Protein AF-A0A0N0K7R2-F1 (afdb_monomer_lite)

Structure (mmCIF, N/CA/C/O backbone):
data_AF-A0A0N0K7R2-F1
#
_entry.id   AF-A0A0N0K7R2-F1
#
loop_
_atom_site.group_PDB
_atom_site.id
_atom_site.type_symbol
_atom_site.label_atom_id
_atom_site.label_alt_id
_atom_site.label_comp_id
_atom_site.label_asym_id
_atom_site.label_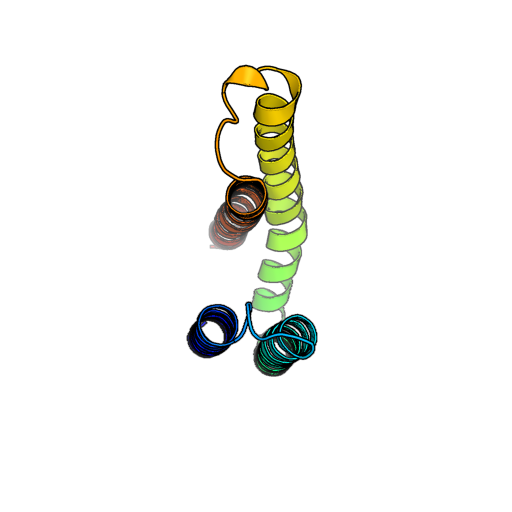entity_id
_atom_site.label_seq_id
_atom_site.pdbx_PDB_ins_code
_atom_site.Cartn_x
_atom_site.Cartn_y
_atom_site.Cartn_z
_atom_site.occupancy
_atom_site.B_iso_or_equiv
_atom_site.auth_seq_id
_atom_site.auth_comp_id
_atom_site.auth_asym_id
_atom_site.auth_atom_id
_atom_site.pdbx_PDB_model_num
ATOM 1 N N . MET A 1 1 ? -3.912 -9.258 7.691 1.00 66.62 1 MET A N 1
ATOM 2 C CA . MET A 1 1 ? -2.531 -9.165 7.156 1.00 66.62 1 MET A CA 1
ATOM 3 C C . MET A 1 1 ? -2.003 -10.479 6.590 1.00 66.62 1 MET A C 1
ATOM 5 O O . MET A 1 1 ? -1.642 -10.473 5.424 1.00 66.62 1 MET A O 1
ATOM 9 N N . ALA A 1 2 ? -1.969 -11.585 7.348 1.00 81.12 2 ALA A N 1
ATOM 10 C CA . ALA A 1 2 ? -1.373 -12.848 6.878 1.00 81.12 2 ALA A CA 1
ATOM 11 C C . ALA A 1 2 ? -1.954 -13.352 5.543 1.00 81.12 2 ALA A C 1
ATOM 13 O O . ALA A 1 2 ? -1.198 -13.702 4.648 1.00 81.12 2 ALA A O 1
ATOM 14 N N . VAL A 1 3 ? -3.280 -13.298 5.366 1.00 83.56 3 VAL A N 1
ATOM 15 C CA . VAL A 1 3 ? -3.920 -13.729 4.110 1.00 83.56 3 VAL A CA 1
ATOM 16 C C . VAL A 1 3 ? -3.471 -12.891 2.911 1.00 83.56 3 VAL A C 1
ATOM 18 O O . VAL A 1 3 ? -3.149 -13.456 1.875 1.00 83.56 3 VAL A O 1
ATOM 21 N N . CYS A 1 4 ? -3.385 -11.565 3.048 1.00 85.12 4 CYS A N 1
ATOM 22 C CA . CYS A 1 4 ? -2.937 -10.696 1.956 1.00 85.12 4 CYS A CA 1
ATOM 23 C C . CYS A 1 4 ? -1.470 -10.958 1.585 1.00 85.12 4 CYS A C 1
ATOM 25 O O . CYS A 1 4 ? -1.132 -10.956 0.406 1.00 85.12 4 CYS A O 1
ATOM 27 N N . LEU A 1 5 ? -0.613 -11.225 2.579 1.00 88.31 5 LEU A N 1
ATOM 28 C CA . LEU A 1 5 ? 0.791 -11.580 2.350 1.00 88.31 5 LEU A CA 1
ATOM 29 C C . LEU A 1 5 ? 0.927 -12.93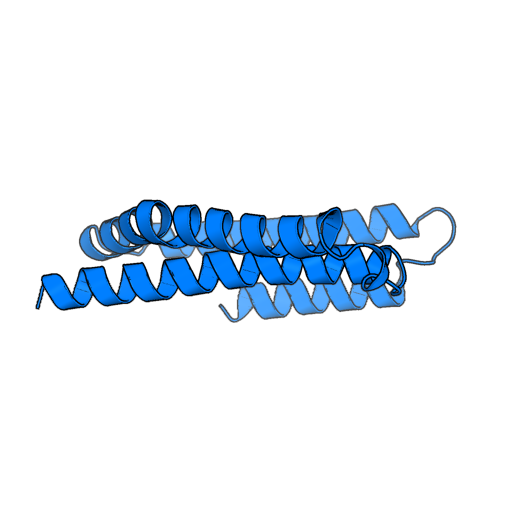6 1.654 1.00 88.31 5 LEU A C 1
ATOM 31 O O . LEU A 1 5 ? 1.693 -13.057 0.706 1.00 88.31 5 LEU A O 1
ATOM 35 N N . ILE A 1 6 ? 0.161 -13.939 2.089 1.00 92.56 6 ILE A N 1
ATOM 36 C CA . ILE A 1 6 ? 0.159 -15.273 1.479 1.00 92.56 6 ILE A CA 1
ATOM 37 C C . ILE A 1 6 ? -0.368 -15.195 0.045 1.00 92.56 6 ILE A C 1
ATOM 39 O O . ILE A 1 6 ? 0.281 -15.690 -0.870 1.00 92.56 6 ILE A O 1
ATOM 43 N N . ALA A 1 7 ? -1.507 -14.535 -0.170 1.00 91.75 7 ALA A N 1
ATOM 44 C CA . ALA A 1 7 ? -2.099 -14.375 -1.493 1.00 91.75 7 ALA A CA 1
ATOM 45 C C . ALA A 1 7 ? -1.159 -13.618 -2.446 1.00 91.75 7 ALA A C 1
ATOM 47 O O . ALA A 1 7 ? -0.945 -14.058 -3.573 1.00 91.75 7 ALA A O 1
ATOM 48 N N . GLY A 1 8 ? -0.545 -12.527 -1.975 1.00 90.88 8 GLY A N 1
ATOM 49 C CA . GLY A 1 8 ? 0.457 -11.779 -2.734 1.00 90.88 8 GLY A CA 1
ATOM 50 C C . GLY A 1 8 ? 1.710 -12.604 -3.031 1.00 90.88 8 GLY A C 1
ATOM 51 O O . GLY A 1 8 ? 2.191 -12.592 -4.159 1.00 90.88 8 GLY A O 1
ATOM 52 N N . GLY A 1 9 ? 2.203 -13.375 -2.058 1.00 92.19 9 GLY A N 1
ATOM 53 C CA . GLY A 1 9 ? 3.344 -14.274 -2.234 1.00 92.19 9 GLY A CA 1
ATOM 54 C C . GLY A 1 9 ? 3.076 -15.377 -3.258 1.00 92.19 9 GLY A C 1
ATOM 55 O O . GLY A 1 9 ? 3.917 -15.628 -4.118 1.00 92.19 9 GLY A O 1
ATOM 56 N N . ILE A 1 10 ? 1.886 -15.985 -3.230 1.00 93.94 10 ILE A N 1
ATOM 57 C CA . ILE A 1 10 ? 1.461 -16.978 -4.225 1.00 93.94 10 ILE A CA 1
ATOM 58 C C . ILE A 1 10 ? 1.372 -16.338 -5.613 1.00 93.94 10 ILE A C 1
ATOM 60 O O . ILE A 1 10 ? 1.955 -16.868 -6.555 1.00 93.94 10 ILE A O 1
ATOM 64 N N . ALA A 1 11 ? 0.698 -15.192 -5.752 1.00 93.75 11 ALA A N 1
ATOM 65 C CA . ALA A 1 11 ? 0.594 -14.497 -7.037 1.00 93.75 11 ALA A CA 1
ATOM 66 C C . ALA A 1 11 ? 1.967 -14.075 -7.579 1.00 93.75 11 ALA A C 1
ATOM 68 O O . ALA A 1 11 ? 2.228 -14.222 -8.772 1.00 93.75 11 ALA A O 1
ATOM 69 N N . GLY A 1 12 ? 2.872 -13.620 -6.709 1.00 91.94 12 GLY A N 1
ATOM 70 C CA . GLY A 1 12 ? 4.257 -13.314 -7.063 1.00 91.94 12 GLY A CA 1
ATOM 71 C C . GLY A 1 12 ? 5.022 -14.551 -7.535 1.00 91.94 12 GLY A C 1
ATOM 72 O O . GLY A 1 12 ? 5.666 -14.506 -8.580 1.00 91.94 12 GLY A O 1
ATOM 73 N N . GLY A 1 13 ? 4.894 -15.676 -6.826 1.00 93.06 13 GLY A N 1
ATOM 74 C CA . GLY A 1 13 ? 5.506 -16.950 -7.212 1.00 93.06 13 GLY A CA 1
ATOM 75 C C . GLY A 1 13 ? 4.985 -17.481 -8.550 1.00 93.06 13 GLY A C 1
ATOM 76 O O . GLY A 1 13 ? 5.774 -17.882 -9.401 1.00 93.06 13 GLY A O 1
ATOM 77 N N . VAL A 1 14 ? 3.670 -17.414 -8.780 1.00 93.25 14 VAL A N 1
ATOM 78 C CA . VAL A 1 14 ? 3.055 -17.760 -10.073 1.00 93.25 14 VAL A CA 1
ATOM 79 C C . VAL A 1 14 ? 3.560 -16.829 -11.172 1.00 93.25 14 VAL A C 1
ATOM 81 O O . VAL A 1 14 ? 3.917 -17.291 -12.253 1.00 93.25 14 VAL A O 1
ATOM 84 N N . SER A 1 15 ? 3.653 -15.529 -10.893 1.00 91.25 15 SER A N 1
ATOM 85 C CA . SER A 1 15 ? 4.142 -14.559 -11.872 1.00 91.25 15 SER A CA 1
ATOM 86 C C . SER A 1 15 ? 5.600 -14.809 -12.252 1.00 91.25 15 SER A C 1
ATOM 88 O O . SER A 1 15 ? 5.938 -14.748 -13.430 1.00 91.25 15 SER A O 1
ATOM 90 N N . ALA A 1 16 ? 6.446 -15.166 -11.284 1.00 91.12 16 ALA A N 1
ATOM 91 C CA . ALA A 1 16 ? 7.841 -15.519 -11.528 1.00 91.12 16 ALA A CA 1
ATOM 92 C C . ALA A 1 16 ? 7.994 -16.841 -12.299 1.00 91.12 16 ALA A C 1
ATOM 94 O O . ALA A 1 16 ? 8.869 -16.952 -13.150 1.00 91.12 16 ALA A O 1
ATOM 95 N N . ALA A 1 17 ? 7.146 -17.836 -12.026 1.00 92.62 17 ALA A N 1
ATOM 96 C CA . ALA A 1 17 ? 7.236 -19.154 -12.655 1.00 92.62 17 ALA A CA 1
ATOM 97 C C . ALA A 1 17 ? 6.660 -19.197 -14.080 1.00 92.62 17 ALA A C 1
ATOM 99 O O . ALA A 1 17 ? 7.143 -19.957 -14.916 1.00 92.62 17 ALA A O 1
ATOM 100 N N . PHE A 1 18 ? 5.619 -18.407 -14.357 1.00 92.31 18 PHE A N 1
ATOM 101 C CA . PHE A 1 18 ? 4.849 -18.510 -15.599 1.00 92.31 18 PHE A CA 1
ATOM 102 C C . PHE A 1 18 ? 4.842 -17.230 -16.439 1.00 92.31 18 PHE A C 1
ATOM 104 O O . PHE A 1 18 ? 4.351 -17.265 -17.566 1.00 92.31 18 PHE A O 1
ATOM 111 N N . GLY A 1 19 ? 5.389 -16.112 -15.954 1.00 85.56 19 GLY A N 1
ATOM 112 C CA . GLY A 1 19 ? 5.299 -14.812 -16.631 1.00 85.56 19 GLY A CA 1
ATOM 113 C C . GLY A 1 19 ? 5.873 -14.785 -18.050 1.00 85.56 19 GLY A C 1
ATOM 114 O O . GLY A 1 19 ? 5.349 -14.076 -18.904 1.00 85.56 19 GLY A O 1
ATOM 115 N N . GLU A 1 20 ? 6.884 -15.610 -18.328 1.00 87.81 20 GLU A N 1
ATOM 116 C CA . GLU A 1 20 ? 7.555 -15.687 -19.635 1.00 87.81 20 GLU A CA 1
ATOM 117 C C . GLU A 1 20 ? 7.024 -16.822 -20.532 1.00 87.81 20 GLU A C 1
ATOM 119 O O . GLU A 1 20 ? 7.529 -17.038 -21.634 1.00 87.81 20 GLU A O 1
ATOM 124 N N . THR A 1 21 ? 5.991 -17.559 -20.101 1.00 87.31 21 THR A N 1
ATOM 125 C CA . THR A 1 21 ? 5.415 -18.625 -20.936 1.00 87.31 21 THR A CA 1
ATOM 126 C C . THR A 1 21 ? 4.745 -18.052 -22.185 1.00 87.31 21 THR A C 1
ATOM 128 O O . THR A 1 21 ? 3.859 -17.196 -22.114 1.00 87.31 21 THR A O 1
ATOM 131 N N . ALA A 1 22 ? 5.159 -18.551 -23.354 1.00 79.00 22 ALA A N 1
ATOM 132 C CA . ALA A 1 22 ? 4.663 -18.082 -24.641 1.00 79.00 22 ALA A CA 1
ATOM 133 C C . ALA A 1 22 ? 3.133 -18.230 -24.750 1.00 79.00 22 ALA A C 1
ATOM 135 O O . ALA A 1 22 ? 2.563 -19.279 -24.450 1.00 79.00 22 ALA A O 1
ATOM 136 N N . GLY A 1 23 ? 2.464 -17.160 -25.184 1.00 84.88 23 GLY A N 1
ATOM 137 C CA . GLY A 1 23 ? 1.017 -17.110 -25.415 1.00 84.88 23 GLY A CA 1
ATOM 138 C C . GLY A 1 23 ? 0.160 -16.955 -24.152 1.00 84.88 23 GLY A C 1
ATOM 139 O O . GLY A 1 23 ? -0.722 -16.101 -24.130 1.00 84.88 23 GLY A O 1
ATOM 140 N N . ALA A 1 24 ? 0.411 -17.739 -23.100 1.00 87.50 24 ALA A N 1
ATOM 141 C CA . ALA A 1 24 ? -0.450 -17.782 -21.910 1.00 87.50 24 ALA A CA 1
ATOM 142 C C . ALA A 1 24 ? 0.065 -16.972 -20.705 1.00 87.50 24 ALA A C 1
ATOM 144 O O . ALA A 1 24 ? -0.737 -16.630 -19.833 1.00 87.50 24 ALA A O 1
ATOM 145 N N . GLY A 1 25 ? 1.357 -16.629 -20.651 1.00 90.88 25 GLY A N 1
ATOM 146 C CA . GLY A 1 25 ? 1.996 -15.991 -19.492 1.00 90.88 25 GLY A CA 1
ATOM 147 C C . GLY A 1 25 ? 1.254 -14.763 -18.950 1.00 90.88 25 GLY A C 1
ATOM 148 O O . GLY A 1 25 ? 0.892 -14.762 -17.771 1.00 90.88 25 GLY A O 1
ATOM 149 N N . PRO A 1 26 ? 0.911 -13.760 -19.782 1.00 91.69 26 PRO A N 1
ATOM 150 C CA . PRO A 1 26 ? 0.184 -12.576 -19.321 1.00 91.69 26 PRO A CA 1
ATOM 151 C C . PRO A 1 26 ? -1.192 -12.883 -18.716 1.00 91.69 26 PRO A C 1
ATOM 153 O O . PRO A 1 26 ? -1.576 -12.264 -17.725 1.00 91.69 26 PRO A O 1
ATOM 156 N N . LEU A 1 27 ? -1.928 -13.853 -19.271 1.00 93.81 27 LEU A N 1
ATOM 157 C CA . LEU A 1 27 ? -3.240 -14.256 -18.752 1.00 93.81 27 LEU A CA 1
ATOM 158 C C . LEU A 1 27 ? -3.112 -14.990 -17.414 1.00 93.81 27 LEU A C 1
ATOM 160 O O . LEU A 1 27 ? -3.914 -14.754 -16.512 1.00 93.81 27 LEU A O 1
ATOM 164 N N . ILE A 1 28 ? -2.092 -15.839 -17.262 1.00 93.94 28 ILE A N 1
ATOM 165 C CA . ILE A 1 28 ? -1.800 -16.544 -16.005 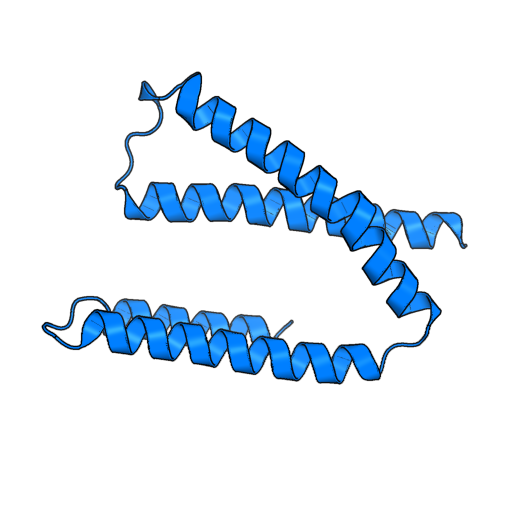1.00 93.94 28 ILE A CA 1
ATOM 166 C C . ILE A 1 28 ? -1.414 -15.539 -14.911 1.00 93.94 28 ILE A C 1
ATOM 168 O O . ILE A 1 28 ? -1.939 -15.600 -13.797 1.00 93.94 28 ILE A O 1
ATOM 172 N N . VAL A 1 29 ? -0.549 -14.573 -15.232 1.00 93.75 29 VAL A N 1
ATOM 173 C CA . VAL A 1 29 ? -0.159 -13.490 -14.316 1.00 93.75 29 VAL A CA 1
ATOM 174 C C . VAL A 1 29 ? -1.383 -12.671 -13.915 1.00 93.75 29 VAL A C 1
ATOM 176 O O . VAL A 1 29 ? -1.684 -12.571 -12.727 1.00 93.75 29 VAL A O 1
ATOM 179 N N . ALA A 1 30 ? -2.141 -12.151 -14.884 1.00 94.06 30 ALA A N 1
ATOM 180 C CA . ALA A 1 30 ? -3.322 -11.334 -14.616 1.00 94.06 30 ALA A CA 1
ATOM 181 C C . ALA A 1 30 ? -4.376 -12.092 -13.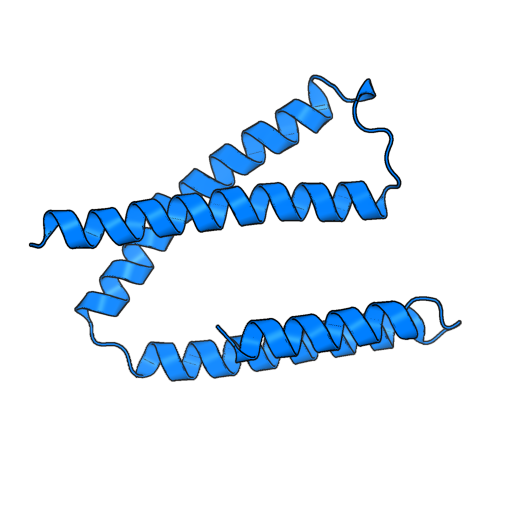794 1.00 94.06 30 ALA A C 1
ATOM 183 O O . ALA A 1 30 ? -4.920 -11.545 -12.835 1.00 94.06 30 ALA A O 1
ATOM 184 N N . GLY A 1 31 ? -4.623 -13.363 -14.125 1.00 95.69 31 GLY A N 1
ATOM 185 C CA . GLY A 1 31 ? -5.525 -14.232 -13.377 1.00 95.69 31 GLY A CA 1
ATOM 186 C C . GLY A 1 31 ? -5.066 -14.444 -11.935 1.00 95.69 31 GLY A C 1
ATOM 187 O O . GLY A 1 31 ? -5.863 -14.290 -11.012 1.00 95.69 31 GLY A O 1
ATOM 188 N N . SER A 1 32 ? -3.782 -14.734 -11.714 1.00 95.00 32 SER A N 1
ATOM 189 C CA . SER A 1 32 ? -3.250 -14.975 -10.365 1.00 95.00 32 SER A CA 1
ATOM 190 C C . SER A 1 32 ? -3.250 -13.717 -9.490 1.00 95.00 32 SER A C 1
ATOM 192 O O . SER A 1 32 ? -3.704 -13.769 -8.346 1.00 95.00 32 SER A O 1
ATOM 194 N N . VAL A 1 33 ? -2.837 -12.568 -10.035 1.00 93.94 33 VAL A N 1
ATOM 195 C CA . VAL A 1 33 ? -2.890 -11.269 -9.345 1.00 93.94 33 VAL A CA 1
ATOM 196 C C . VAL A 1 33 ? -4.340 -10.867 -9.064 1.00 93.94 33 VAL A C 1
ATOM 198 O O . VAL A 1 33 ? -4.656 -10.434 -7.955 1.00 93.94 33 VAL A O 1
ATOM 201 N N . GLY A 1 34 ? -5.240 -11.057 -10.032 1.00 95.62 34 GLY A N 1
ATOM 202 C CA . GLY A 1 34 ? -6.667 -10.775 -9.880 1.00 95.62 34 GLY A CA 1
ATOM 203 C C . GLY A 1 34 ? -7.324 -11.619 -8.787 1.00 95.62 34 GLY A C 1
ATOM 204 O O . GLY A 1 34 ? -8.051 -11.086 -7.949 1.00 95.62 34 GLY A O 1
ATOM 205 N N . LEU A 1 35 ? -7.021 -12.919 -8.732 1.00 95.00 35 LEU A N 1
ATOM 206 C CA . LEU A 1 35 ? -7.509 -13.814 -7.679 1.00 95.00 35 LEU A CA 1
ATOM 207 C C . LEU A 1 35 ? -6.945 -13.446 -6.303 1.00 95.00 35 LEU A C 1
ATOM 209 O O . LEU A 1 35 ? -7.693 -13.436 -5.324 1.00 95.00 35 LEU A O 1
ATOM 213 N N . ALA A 1 36 ? -5.660 -13.093 -6.215 1.00 94.88 36 ALA A N 1
ATOM 214 C CA . ALA A 1 36 ? -5.063 -12.629 -4.965 1.00 94.88 36 ALA A CA 1
ATOM 215 C C . ALA A 1 36 ? -5.719 -11.333 -4.463 1.00 94.88 36 ALA A C 1
ATOM 217 O O . ALA A 1 36 ? -6.021 -11.217 -3.273 1.00 94.88 36 ALA A O 1
ATOM 218 N N . MET A 1 37 ? -6.012 -10.393 -5.368 1.00 94.56 37 MET A N 1
ATOM 219 C CA . MET A 1 37 ? -6.759 -9.177 -5.046 1.00 94.56 37 MET A CA 1
ATOM 220 C C . MET A 1 37 ? -8.176 -9.500 -4.559 1.00 94.56 37 MET A C 1
ATOM 222 O O . MET A 1 37 ? -8.590 -9.004 -3.512 1.00 94.56 37 MET A O 1
ATOM 226 N N . ALA A 1 38 ? -8.909 -10.365 -5.265 1.00 95.12 38 ALA A N 1
ATOM 227 C CA . ALA A 1 38 ? -10.262 -10.764 -4.881 1.00 95.12 38 ALA A CA 1
ATOM 228 C C . ALA A 1 38 ? -10.299 -11.419 -3.489 1.00 95.12 38 ALA A C 1
ATOM 230 O O . ALA A 1 38 ? -11.141 -11.065 -2.661 1.00 95.12 38 ALA A O 1
ATOM 231 N N . ALA A 1 39 ? -9.352 -12.316 -3.197 1.00 93.38 39 ALA A N 1
ATOM 232 C CA . ALA A 1 39 ? -9.213 -12.938 -1.883 1.00 93.38 39 ALA A CA 1
ATOM 233 C C . ALA A 1 39 ? -8.904 -11.902 -0.788 1.00 93.38 39 ALA A C 1
ATOM 235 O O . ALA A 1 39 ? -9.520 -11.923 0.279 1.00 93.38 39 ALA A O 1
ATOM 236 N N . GLY A 1 40 ? -7.993 -10.962 -1.065 1.00 92.75 40 GLY A N 1
ATOM 237 C CA . GLY A 1 40 ? -7.666 -9.865 -0.156 1.00 92.75 40 GLY A CA 1
ATOM 238 C C . GLY A 1 40 ? -8.881 -8.992 0.161 1.00 92.75 40 GLY A C 1
ATOM 239 O O . GLY A 1 40 ? -9.188 -8.768 1.331 1.00 92.75 40 GLY A O 1
ATOM 240 N N . LEU A 1 41 ? -9.618 -8.557 -0.864 1.00 93.88 41 LEU A N 1
ATOM 241 C CA . LEU A 1 41 ? -10.829 -7.749 -0.707 1.00 93.88 41 LEU A CA 1
ATOM 242 C C . LEU A 1 41 ? -11.914 -8.484 0.077 1.00 93.88 41 LEU A C 1
ATOM 244 O O . LEU A 1 41 ? -12.543 -7.886 0.949 1.00 93.88 41 LEU A O 1
ATOM 248 N N . TRP A 1 42 ? -12.118 -9.774 -0.192 1.00 95.06 42 TRP A N 1
ATOM 249 C CA . TRP A 1 42 ? -13.111 -10.572 0.519 1.00 95.06 42 TRP A CA 1
ATOM 250 C C . TRP A 1 42 ? -12.813 -10.645 2.021 1.00 95.06 42 TRP A C 1
ATOM 252 O O . TRP A 1 42 ? -13.695 -10.370 2.839 1.00 95.06 42 TRP A O 1
ATOM 262 N N . VAL A 1 43 ? -11.559 -10.922 2.389 1.00 94.12 43 VAL A N 1
ATOM 263 C CA . VAL A 1 43 ? -11.132 -10.954 3.795 1.00 94.12 43 VAL A CA 1
ATOM 264 C C . VAL A 1 43 ? -11.223 -9.573 4.439 1.00 94.12 43 VAL A C 1
ATOM 266 O O . VAL A 1 43 ? -11.753 -9.457 5.543 1.00 94.12 43 VAL A O 1
ATOM 269 N N . CYS A 1 44 ? -10.770 -8.520 3.755 1.00 93.19 44 CYS A N 1
ATOM 270 C CA . CYS A 1 44 ? -10.876 -7.149 4.252 1.00 93.19 44 CYS A CA 1
ATOM 271 C C . CYS A 1 44 ? -12.334 -6.737 4.484 1.00 93.19 44 CYS A C 1
ATOM 273 O O . CYS A 1 44 ? -12.631 -6.120 5.500 1.00 93.19 44 CYS A O 1
ATOM 275 N N . ALA A 1 45 ? -13.257 -7.117 3.597 1.00 95.31 45 ALA A N 1
ATOM 276 C CA . ALA A 1 45 ? -14.677 -6.817 3.746 1.00 95.31 45 ALA A CA 1
ATOM 277 C C . ALA A 1 45 ? -15.323 -7.590 4.907 1.00 95.31 45 ALA A C 1
ATOM 279 O O . ALA A 1 45 ? -16.221 -7.070 5.568 1.00 95.31 45 ALA A O 1
ATOM 280 N N . GLY A 1 46 ? -14.899 -8.832 5.157 1.00 95.69 46 GLY A N 1
ATOM 281 C CA . GLY A 1 46 ? -15.321 -9.591 6.336 1.00 95.69 46 GLY A CA 1
ATOM 282 C C . GLY A 1 46 ? -14.826 -8.943 7.629 1.00 95.69 46 GLY A C 1
ATOM 283 O O . GLY A 1 46 ? -15.611 -8.686 8.536 1.00 95.69 46 GLY A O 1
ATOM 284 N N . TRP A 1 47 ? -13.538 -8.603 7.671 1.00 95.44 47 TRP A N 1
ATOM 285 C CA . TRP A 1 47 ? -12.917 -7.939 8.812 1.00 95.44 47 TRP A CA 1
ATOM 286 C C . TRP A 1 47 ? -13.526 -6.558 9.085 1.00 95.44 47 TRP A C 1
ATOM 288 O O . TRP A 1 47 ? -13.876 -6.272 10.225 1.00 95.44 47 TRP A O 1
ATOM 298 N N . TRP A 1 48 ? -13.753 -5.742 8.053 1.00 96.25 48 TRP A N 1
ATOM 299 C CA . TRP A 1 48 ? -14.360 -4.414 8.186 1.00 96.25 48 TRP A CA 1
ATOM 300 C C . TRP A 1 48 ? -15.714 -4.462 8.895 1.00 96.25 48 TRP A C 1
ATOM 302 O O . TRP A 1 48 ? -15.966 -3.691 9.814 1.00 96.25 48 TRP A O 1
ATOM 312 N N . ARG A 1 49 ? -16.571 -5.415 8.509 1.00 96.19 49 ARG A N 1
ATOM 313 C CA . ARG A 1 49 ? -17.902 -5.591 9.109 1.00 96.19 49 ARG A CA 1
ATOM 314 C C . ARG A 1 49 ? -17.863 -6.015 10.578 1.00 96.19 49 ARG A C 1
ATOM 316 O O . ARG A 1 49 ? -18.874 -5.883 11.253 1.00 96.19 49 ARG A O 1
ATOM 323 N N . SER A 1 50 ? -16.736 -6.546 11.051 1.00 96.88 50 SER A N 1
ATOM 324 C CA . SER A 1 50 ? -16.561 -6.959 12.447 1.00 96.88 50 SER A CA 1
ATOM 325 C C . SER A 1 50 ? -16.066 -5.839 13.368 1.00 96.88 50 SER A C 1
ATOM 327 O O . SER A 1 50 ? -16.061 -6.019 14.582 1.00 96.88 50 SER A O 1
ATOM 329 N N . LEU A 1 51 ? -15.636 -4.705 12.806 1.00 96.50 51 LEU A N 1
ATOM 330 C CA . LEU A 1 51 ? -15.135 -3.568 13.573 1.00 96.50 51 LEU A CA 1
ATOM 331 C C . LEU A 1 51 ? -16.279 -2.747 14.164 1.00 96.50 51 LEU A C 1
ATOM 333 O O . LEU A 1 51 ? -17.294 -2.527 13.499 1.00 96.50 51 LEU A O 1
ATOM 337 N N . ASP A 1 52 ? -16.063 -2.227 15.371 1.00 97.50 52 ASP A N 1
ATOM 338 C CA . ASP A 1 52 ? -16.933 -1.212 15.959 1.00 97.50 52 ASP A CA 1
ATOM 339 C C . ASP A 1 52 ? -16.855 0.131 15.205 1.00 97.50 52 ASP A C 1
ATOM 341 O O . ASP A 1 52 ? -15.998 0.358 14.342 1.00 97.50 52 ASP A O 1
ATOM 345 N N . GLU A 1 53 ? -17.780 1.037 15.525 1.00 97.06 53 GLU A N 1
ATOM 346 C CA . GLU A 1 53 ? -17.872 2.343 14.867 1.00 97.06 53 GLU A CA 1
ATOM 347 C C . GLU A 1 53 ? -16.623 3.203 15.100 1.00 97.06 53 GLU A C 1
ATOM 349 O O . GLU A 1 53 ? -16.151 3.863 14.175 1.00 97.06 53 GLU A O 1
ATOM 354 N N . ALA A 1 54 ? -16.041 3.164 16.303 1.00 95.81 54 ALA A N 1
ATOM 355 C CA . ALA A 1 54 ? -14.865 3.961 16.641 1.00 95.81 54 ALA A CA 1
ATOM 356 C C . ALA A 1 54 ? -13.639 3.536 15.817 1.00 95.81 54 ALA A C 1
ATOM 358 O O . ALA A 1 54 ? -12.937 4.378 15.253 1.00 95.81 54 ALA A O 1
ATOM 359 N N . ALA A 1 55 ? -13.406 2.232 15.686 1.00 95.81 55 ALA A N 1
ATOM 360 C CA . ALA A 1 55 ? -12.357 1.665 14.858 1.00 95.81 55 ALA A CA 1
ATOM 361 C C . ALA A 1 55 ? -12.585 1.998 13.378 1.00 95.81 55 ALA A C 1
ATOM 363 O O . ALA A 1 55 ? -11.648 2.429 12.701 1.00 95.81 55 ALA A O 1
ATOM 364 N N . GLN A 1 56 ? -13.815 1.870 12.868 1.00 97.06 56 GLN A N 1
ATOM 365 C CA . GLN A 1 56 ? -14.133 2.246 11.486 1.00 97.06 56 GLN A CA 1
ATOM 366 C C . GLN A 1 56 ? -13.890 3.739 11.217 1.00 97.06 56 GLN A C 1
ATOM 368 O O . GLN A 1 56 ? -13.339 4.088 10.169 1.00 97.06 56 GLN A O 1
ATOM 373 N N . GLU A 1 57 ? -14.253 4.629 12.144 1.00 97.19 57 GLU A N 1
ATOM 374 C CA . GLU A 1 57 ? -13.944 6.060 12.037 1.00 97.19 57 GLU A CA 1
ATOM 375 C C . GLU A 1 57 ? -12.438 6.323 12.038 1.00 97.19 57 GLU A C 1
ATOM 377 O O . GLU A 1 57 ? -11.956 7.098 11.210 1.00 97.19 57 GLU A O 1
ATOM 382 N N . ALA A 1 58 ? -11.672 5.634 12.887 1.00 97.19 58 ALA A N 1
ATOM 383 C CA . ALA A 1 58 ? -10.216 5.741 12.892 1.00 97.19 58 ALA A CA 1
ATOM 384 C C . ALA A 1 58 ? -9.617 5.360 11.526 1.00 97.19 58 ALA A C 1
ATOM 386 O O . ALA A 1 58 ? -8.760 6.076 11.007 1.00 97.19 58 ALA A O 1
ATOM 387 N N . HIS A 1 59 ? -10.094 4.275 10.905 1.00 97.12 59 HIS A N 1
ATOM 388 C CA . HIS A 1 59 ? -9.662 3.854 9.568 1.00 97.12 59 HIS A CA 1
ATOM 389 C C . HIS A 1 59 ? -10.003 4.883 8.482 1.00 97.12 59 HIS A C 1
ATOM 391 O O . HIS A 1 59 ? -9.143 5.216 7.664 1.00 97.12 59 HIS A O 1
ATOM 397 N N . LYS A 1 60 ? -11.232 5.415 8.477 1.00 97.69 60 LYS A N 1
ATOM 398 C CA . LYS A 1 60 ? -11.672 6.429 7.501 1.00 97.69 60 LYS A CA 1
ATOM 399 C C . LYS A 1 60 ? -10.888 7.729 7.647 1.00 97.69 60 LYS A C 1
ATOM 401 O O . LYS A 1 60 ? -10.416 8.280 6.653 1.00 97.69 60 LYS A O 1
ATOM 406 N N . TRP A 1 61 ? -10.711 8.193 8.882 1.00 97.50 61 TRP A N 1
ATOM 407 C CA . TRP A 1 61 ? -9.958 9.405 9.184 1.00 97.50 61 TRP A CA 1
ATOM 408 C C . TRP A 1 61 ? -8.488 9.263 8.782 1.00 97.50 61 TRP A C 1
ATOM 410 O O . TRP A 1 61 ? -7.944 10.138 8.106 1.00 97.50 61 TRP A O 1
ATOM 420 N N . ALA A 1 62 ? -7.865 8.135 9.134 1.00 98.00 62 ALA A N 1
ATOM 421 C CA . ALA A 1 62 ? -6.483 7.833 8.779 1.00 98.00 62 ALA A CA 1
ATOM 422 C C . ALA A 1 62 ? -6.276 7.693 7.268 1.00 98.00 62 ALA A C 1
ATOM 424 O O . ALA A 1 62 ? -5.252 8.125 6.744 1.00 98.00 62 ALA A O 1
ATOM 425 N N . TRP A 1 63 ? -7.246 7.131 6.549 1.00 97.50 63 TRP A N 1
ATOM 426 C CA . TRP A 1 63 ? -7.202 7.084 5.092 1.00 97.50 63 TRP A CA 1
ATOM 427 C C . TRP A 1 63 ? -7.253 8.489 4.485 1.00 97.50 63 TRP A C 1
ATOM 429 O O . TRP A 1 63 ? -6.384 8.862 3.698 1.00 97.50 63 TRP A O 1
ATOM 439 N N . TRP A 1 64 ? -8.235 9.301 4.884 1.00 97.50 64 TRP A N 1
ATOM 440 C CA . TRP A 1 64 ? -8.412 10.632 4.310 1.00 97.50 64 TRP A CA 1
ATOM 441 C C . TRP A 1 64 ? -7.218 11.552 4.586 1.00 97.50 64 TRP A C 1
ATOM 443 O O . TRP A 1 64 ? -6.658 12.115 3.647 1.00 97.50 64 TRP A O 1
ATOM 453 N N . TRP A 1 65 ? -6.794 11.672 5.847 1.00 96.25 65 TRP A N 1
ATOM 454 C CA . TRP A 1 65 ? -5.723 12.592 6.247 1.00 96.25 65 TRP A CA 1
ATOM 455 C C . TRP A 1 65 ? -4.322 11.996 6.139 1.00 96.25 65 TRP A C 1
ATOM 457 O O . TRP A 1 65 ? -3.368 12.706 5.853 1.00 96.25 65 TRP A O 1
ATOM 467 N N . GLY A 1 66 ? -4.167 10.700 6.374 1.00 97.44 66 GLY A N 1
ATOM 468 C CA . GLY A 1 66 ? -2.867 10.043 6.339 1.00 97.44 66 GLY A CA 1
ATOM 469 C C . GLY A 1 66 ? -2.508 9.562 4.944 1.00 97.44 66 GLY A C 1
ATOM 470 O O . GLY A 1 66 ? -1.532 10.025 4.357 1.00 97.44 66 GLY A O 1
ATOM 471 N N . SER A 1 67 ? -3.297 8.633 4.400 1.00 97.75 67 SER A N 1
ATOM 472 C CA . SER A 1 67 ? -3.001 8.003 3.106 1.00 97.75 67 SER A CA 1
ATOM 473 C C . SER A 1 67 ? -2.981 8.997 1.953 1.00 97.75 67 SER A C 1
ATOM 475 O O . SER A 1 67 ? -2.058 8.940 1.147 1.00 97.75 67 SER A O 1
ATOM 477 N N . THR A 1 68 ? -3.951 9.913 1.866 1.00 98.12 68 THR A N 1
ATOM 478 C CA . THR A 1 68 ? -4.015 10.898 0.768 1.00 98.12 68 THR A CA 1
ATOM 479 C C . THR A 1 68 ? -2.795 11.818 0.757 1.00 98.12 68 THR A C 1
ATOM 481 O O . THR A 1 68 ? -2.167 12.005 -0.284 1.00 98.12 68 THR A O 1
ATOM 484 N N . PHE A 1 69 ? -2.409 12.359 1.917 1.00 97.69 69 PHE A N 1
ATOM 485 C CA . PHE A 1 69 ? -1.226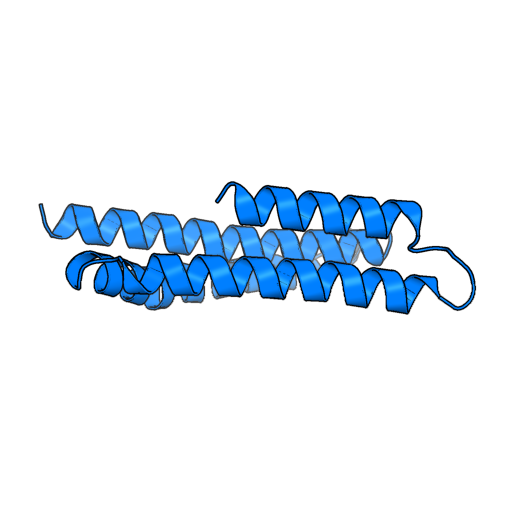 13.217 2.028 1.00 97.69 69 PHE A CA 1
ATOM 486 C C . PHE A 1 69 ? 0.068 12.420 1.844 1.00 97.69 69 PHE A C 1
ATOM 488 O O . PHE A 1 69 ? 0.986 12.883 1.173 1.00 97.69 69 PHE A O 1
ATOM 495 N N . GLY A 1 70 ? 0.124 11.196 2.367 1.00 97.94 70 GLY A N 1
ATOM 496 C CA . GLY A 1 70 ? 1.227 10.267 2.144 1.00 97.94 70 GLY A CA 1
ATOM 497 C C . GLY A 1 70 ? 1.433 9.935 0.664 1.00 97.94 70 GLY A C 1
ATOM 498 O O . GLY A 1 70 ? 2.566 9.946 0.187 1.00 97.94 70 GLY A O 1
ATOM 499 N N . LEU A 1 71 ? 0.349 9.714 -0.086 1.00 98.06 71 LEU A N 1
ATOM 500 C CA . LEU A 1 71 ? 0.380 9.547 -1.542 1.00 98.06 71 LEU A CA 1
ATOM 501 C C . LEU A 1 71 ? 0.858 10.811 -2.248 1.00 98.06 71 LEU A C 1
ATOM 503 O O . LEU A 1 71 ? 1.665 10.710 -3.168 1.00 98.06 71 LEU A O 1
ATOM 507 N N . ALA A 1 72 ? 0.398 11.992 -1.826 1.00 98.06 72 ALA A N 1
ATOM 508 C CA . ALA A 1 72 ? 0.851 13.256 -2.398 1.00 98.06 72 ALA A CA 1
ATOM 509 C C . ALA A 1 72 ? 2.363 13.448 -2.196 1.00 98.06 72 ALA A C 1
ATOM 511 O O . ALA A 1 72 ? 3.077 13.731 -3.155 1.00 98.06 72 ALA A O 1
ATOM 512 N N . ILE A 1 73 ? 2.873 13.204 -0.986 1.00 97.88 73 ILE A N 1
ATOM 513 C CA . ILE A 1 73 ? 4.308 13.270 -0.672 1.00 97.88 73 ILE A CA 1
ATOM 514 C C . ILE A 1 73 ? 5.092 12.229 -1.481 1.00 97.88 73 ILE A C 1
ATOM 516 O O . ILE A 1 73 ? 6.102 12.566 -2.099 1.00 97.88 73 ILE A O 1
ATOM 520 N N . GLY A 1 74 ? 4.615 10.981 -1.532 1.00 97.88 74 GLY A N 1
ATOM 521 C CA . GLY A 1 74 ? 5.224 9.927 -2.346 1.00 97.88 74 GLY A CA 1
ATOM 522 C C . GLY A 1 74 ? 5.259 10.288 -3.833 1.00 97.88 74 GLY A C 1
ATOM 523 O O . GLY A 1 74 ? 6.264 10.060 -4.500 1.00 97.88 74 GLY A O 1
ATOM 524 N N . SER A 1 75 ? 4.202 10.925 -4.339 1.00 97.75 75 SER A N 1
ATOM 525 C CA . SER A 1 75 ? 4.119 11.395 -5.727 1.00 97.75 75 SER A CA 1
ATOM 526 C C . SER A 1 75 ? 5.090 12.540 -5.997 1.00 97.75 75 SER A C 1
ATOM 528 O O . SER A 1 75 ? 5.751 12.539 -7.030 1.00 97.75 75 SER A O 1
ATOM 530 N N . VAL A 1 76 ? 5.242 13.485 -5.063 1.00 97.94 76 VAL A N 1
ATOM 531 C CA . VAL A 1 76 ? 6.257 14.546 -5.159 1.00 97.94 76 VAL A CA 1
ATOM 532 C C . VAL A 1 76 ? 7.656 13.940 -5.229 1.00 97.94 76 VAL A C 1
ATOM 534 O O . VAL A 1 76 ? 8.432 14.326 -6.102 1.00 97.94 76 VAL A O 1
ATOM 537 N N . ALA A 1 77 ? 7.975 12.964 -4.374 1.00 96.38 77 ALA A N 1
ATOM 538 C CA . ALA A 1 77 ? 9.265 12.276 -4.409 1.00 96.38 77 ALA A CA 1
ATOM 539 C C . ALA A 1 77 ? 9.484 11.546 -5.746 1.00 96.38 77 ALA A C 1
ATOM 541 O O . ALA A 1 77 ? 10.526 11.716 -6.380 1.00 96.38 77 ALA A O 1
ATOM 542 N N . LEU A 1 78 ? 8.481 10.795 -6.210 1.00 96.69 78 LEU A N 1
ATOM 543 C CA . LEU A 1 78 ? 8.522 10.076 -7.483 1.00 96.69 78 LEU A CA 1
ATOM 544 C C . LEU A 1 78 ? 8.732 11.022 -8.674 1.00 96.69 78 LEU A C 1
ATOM 546 O O . LEU A 1 78 ? 9.604 10.782 -9.504 1.00 96.69 78 LEU A O 1
ATOM 550 N N . PHE A 1 79 ? 7.973 12.114 -8.756 1.00 96.88 79 PHE A N 1
ATOM 551 C CA . PHE A 1 79 ? 8.093 13.085 -9.845 1.00 96.88 79 PHE A CA 1
ATOM 552 C C . PHE A 1 79 ? 9.383 13.893 -9.769 1.00 96.88 79 PHE A C 1
ATOM 554 O O . PHE A 1 79 ? 9.962 14.204 -10.806 1.00 96.88 79 PHE A O 1
ATOM 561 N N . THR A 1 80 ? 9.887 14.175 -8.569 1.00 96.44 80 THR A N 1
ATOM 562 C CA . THR A 1 80 ? 11.215 14.777 -8.410 1.00 96.44 80 THR A CA 1
ATOM 563 C C . THR A 1 80 ? 12.281 13.860 -9.005 1.00 96.44 80 THR A C 1
ATOM 565 O O . THR A 1 80 ? 13.079 14.313 -9.820 1.00 96.44 80 THR A O 1
ATOM 568 N N . LEU A 1 81 ? 12.251 12.561 -8.694 1.00 94.94 81 LEU A N 1
ATOM 569 C CA . LEU A 1 81 ? 13.190 11.598 -9.278 1.00 94.94 81 LEU A CA 1
ATOM 570 C C . LEU A 1 81 ? 13.047 11.509 -10.804 1.00 94.94 81 LEU A C 1
ATOM 572 O O . LEU A 1 81 ? 14.047 11.544 -11.519 1.00 94.94 81 LEU A O 1
ATOM 576 N N . ALA A 1 82 ? 11.808 11.436 -11.298 1.00 95.12 82 ALA A N 1
ATOM 577 C CA . ALA A 1 82 ? 11.514 11.272 -12.718 1.00 95.12 82 ALA A CA 1
ATOM 578 C C . ALA A 1 82 ? 11.897 12.492 -13.569 1.00 95.12 82 ALA A C 1
ATOM 580 O O . ALA A 1 82 ? 12.400 12.323 -14.676 1.00 95.12 82 ALA A O 1
ATOM 581 N N . TYR A 1 83 ? 11.667 13.710 -13.072 1.00 96.25 83 TYR A N 1
ATOM 582 C CA . TYR A 1 83 ? 11.829 14.933 -13.864 1.00 96.25 83 TYR A CA 1
ATOM 583 C C . TYR A 1 83 ? 13.066 15.754 -13.501 1.00 96.25 83 TYR A C 1
ATOM 585 O O . TYR A 1 83 ? 13.663 16.356 -14.389 1.00 96.25 83 TYR A O 1
ATOM 593 N N . ALA A 1 84 ? 13.472 15.791 -12.229 1.00 96.75 84 ALA A N 1
ATOM 594 C CA . ALA A 1 84 ? 14.633 16.575 -11.802 1.00 96.75 84 ALA A CA 1
ATOM 595 C C . ALA A 1 84 ? 15.945 15.787 -11.915 1.00 96.75 84 ALA A C 1
ATOM 597 O O . ALA A 1 84 ? 17.001 16.382 -12.121 1.00 96.75 84 ALA A O 1
ATOM 598 N N . THR A 1 85 ? 15.891 14.455 -11.812 1.00 93.38 85 THR A N 1
ATOM 599 C CA . THR A 1 85 ? 17.075 13.586 -11.903 1.00 93.38 85 THR A CA 1
ATOM 600 C C . THR A 1 85 ? 16.876 12.390 -12.847 1.00 93.38 85 THR A C 1
ATOM 602 O O . THR A 1 85 ? 17.205 11.265 -12.467 1.00 93.38 85 THR A O 1
ATOM 605 N N . PRO A 1 86 ? 16.388 12.577 -14.091 1.00 90.44 86 PRO A N 1
ATOM 606 C CA . PRO A 1 86 ? 16.105 11.460 -14.998 1.00 90.44 86 PRO A CA 1
ATOM 607 C C . PRO A 1 86 ? 17.344 10.601 -15.290 1.00 90.44 86 PRO A C 1
ATOM 609 O O . PRO A 1 86 ? 17.236 9.387 -15.415 1.00 90.44 86 PRO A O 1
ATOM 612 N N . GLY A 1 87 ? 18.539 11.205 -15.318 1.00 93.31 87 GLY A N 1
ATOM 613 C CA . GLY A 1 87 ? 19.803 10.485 -15.516 1.00 93.31 87 GLY A CA 1
ATOM 614 C C . GLY A 1 87 ? 20.192 9.532 -14.376 1.00 93.31 87 GLY A C 1
ATOM 615 O O . GLY A 1 87 ? 21.080 8.708 -14.562 1.00 93.31 87 GLY A O 1
ATOM 616 N N . ALA A 1 88 ? 19.539 9.621 -13.211 1.00 91.06 88 ALA A N 1
ATOM 617 C CA . ALA A 1 88 ? 19.737 8.691 -12.099 1.00 91.06 88 ALA A CA 1
ATOM 618 C C . ALA A 1 88 ? 18.887 7.410 -12.227 1.00 91.06 88 ALA A C 1
ATOM 620 O O . ALA A 1 88 ? 19.127 6.443 -11.506 1.00 91.06 88 ALA A O 1
ATOM 621 N N . LEU A 1 89 ? 17.898 7.382 -13.128 1.00 93.69 89 LEU A N 1
ATOM 622 C CA . LEU A 1 89 ? 17.000 6.244 -13.334 1.00 93.69 89 LEU A CA 1
ATOM 623 C C . LEU A 1 89 ? 17.543 5.328 -14.440 1.00 93.69 89 LEU A C 1
ATOM 625 O O . LEU A 1 89 ? 17.135 5.417 -15.593 1.00 93.69 89 LEU A O 1
ATOM 629 N N . THR A 1 90 ? 18.484 4.452 -14.083 1.00 95.12 90 THR A N 1
ATOM 630 C CA . THR A 1 90 ? 19.201 3.577 -15.034 1.00 95.12 90 THR A CA 1
ATOM 631 C C . THR A 1 90 ? 18.763 2.110 -15.008 1.00 95.12 90 THR A C 1
ATOM 633 O O . THR A 1 90 ? 19.310 1.299 -15.751 1.00 95.12 90 THR A O 1
ATOM 636 N N . ALA A 1 91 ? 17.807 1.753 -14.148 1.00 94.88 91 ALA A N 1
ATOM 637 C CA . ALA A 1 91 ? 17.308 0.385 -14.028 1.00 94.88 91 ALA A CA 1
ATOM 638 C C . ALA A 1 91 ? 16.370 0.000 -15.187 1.00 94.88 91 ALA A C 1
ATOM 640 O O . ALA A 1 91 ? 15.855 0.857 -15.907 1.00 94.88 91 ALA A O 1
ATOM 641 N N . GLU A 1 92 ? 16.108 -1.300 -15.333 1.00 95.69 92 GLU A N 1
ATOM 642 C CA . GLU A 1 92 ? 15.158 -1.814 -16.321 1.00 95.69 92 GLU A CA 1
ATOM 643 C C . GLU A 1 92 ? 13.744 -1.243 -16.090 1.00 95.69 92 GLU A C 1
ATOM 645 O O . GLU A 1 92 ? 13.337 -1.053 -14.936 1.00 95.69 92 GLU A O 1
ATOM 650 N N . PRO A 1 93 ? 12.929 -1.032 -17.144 1.00 93.50 93 PRO A N 1
ATOM 651 C CA . PRO A 1 93 ? 11.591 -0.446 -17.014 1.00 93.50 93 PRO A CA 1
ATOM 652 C C . PRO A 1 93 ? 10.692 -1.147 -15.988 1.00 93.50 93 PRO A C 1
ATOM 654 O O . PRO A 1 93 ? 9.940 -0.492 -15.266 1.00 93.50 93 PRO A O 1
ATOM 657 N N . LYS A 1 94 ? 10.793 -2.479 -15.887 1.00 89.62 94 LYS A N 1
ATOM 658 C CA . LYS A 1 94 ? 10.047 -3.274 -14.900 1.00 89.62 94 LYS A CA 1
ATOM 659 C C . LYS A 1 94 ? 10.424 -2.908 -13.459 1.00 89.62 94 LYS A C 1
ATOM 661 O O . LYS A 1 94 ? 9.546 -2.798 -12.608 1.00 89.62 94 LYS A O 1
ATOM 666 N N . ASP A 1 95 ? 11.708 -2.676 -13.199 1.00 93.44 95 ASP A N 1
ATOM 667 C CA . ASP A 1 95 ? 12.234 -2.401 -11.863 1.00 93.44 95 ASP A CA 1
ATOM 668 C C . ASP A 1 95 ? 11.926 -0.956 -11.466 1.00 93.44 95 ASP A C 1
ATOM 670 O O . ASP A 1 95 ? 11.562 -0.689 -10.322 1.00 93.44 95 ASP A O 1
ATOM 674 N N . LEU A 1 96 ? 11.969 -0.029 -12.430 1.00 95.25 96 LEU A N 1
ATOM 675 C CA . LEU A 1 96 ? 11.519 1.351 -12.243 1.00 95.25 96 LEU A CA 1
ATOM 676 C C . LEU A 1 96 ? 10.023 1.424 -11.911 1.00 95.25 96 LEU A C 1
ATOM 678 O O . LEU A 1 96 ? 9.632 2.161 -11.004 1.00 95.25 96 LEU A O 1
ATOM 682 N N . LEU A 1 97 ? 9.187 0.635 -12.596 1.00 95.00 97 LEU A N 1
ATOM 683 C CA . LEU A 1 97 ? 7.752 0.563 -12.315 1.00 95.00 97 LEU A CA 1
ATOM 684 C C . LEU A 1 97 ? 7.483 0.030 -10.899 1.00 95.00 97 LEU A C 1
ATOM 686 O O . LEU A 1 97 ? 6.697 0.621 -10.156 1.00 95.00 97 LEU A O 1
ATOM 690 N N . LEU A 1 98 ? 8.161 -1.054 -10.507 1.00 93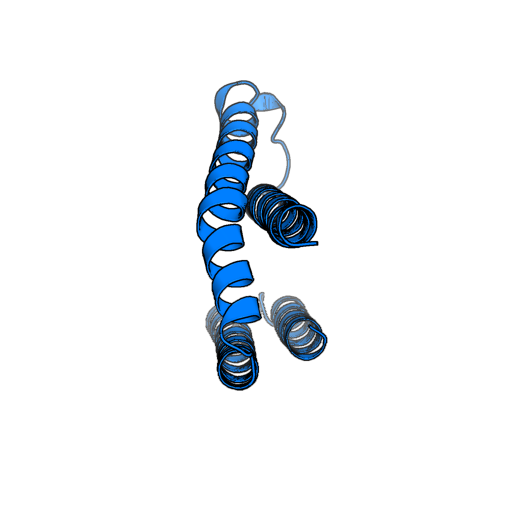.50 98 LEU A N 1
ATOM 691 C CA . LEU A 1 98 ? 8.053 -1.626 -9.162 1.00 93.50 98 LEU A CA 1
ATOM 692 C C . LEU A 1 98 ? 8.573 -0.665 -8.086 1.00 93.50 98 LEU A C 1
ATOM 694 O O . LEU A 1 98 ? 7.933 -0.509 -7.046 1.00 93.50 98 LEU A O 1
ATOM 698 N N . GLY A 1 99 ? 9.689 0.019 -8.339 1.00 95.50 99 GLY A N 1
ATOM 699 C CA . GLY A 1 99 ? 10.248 1.027 -7.440 1.00 95.50 99 GLY A CA 1
ATOM 700 C C . GLY A 1 99 ? 9.301 2.209 -7.236 1.00 95.50 99 GLY A C 1
ATOM 701 O O . GLY A 1 99 ? 9.044 2.606 -6.100 1.00 95.50 99 GLY A O 1
ATOM 702 N N . GLY A 1 100 ? 8.708 2.720 -8.318 1.00 96.69 100 GLY A N 1
ATOM 703 C CA . GLY A 1 100 ? 7.705 3.782 -8.255 1.00 96.69 100 GLY A CA 1
ATOM 704 C C . GLY A 1 100 ? 6.462 3.365 -7.468 1.00 96.69 100 GLY A C 1
ATOM 705 O O . GLY A 1 100 ? 6.036 4.085 -6.564 1.00 96.69 100 GLY A O 1
ATOM 706 N N . ALA A 1 101 ? 5.927 2.170 -7.736 1.00 96.25 101 ALA A N 1
ATOM 707 C CA . ALA A 1 101 ? 4.821 1.607 -6.961 1.00 96.25 101 ALA A CA 1
ATOM 708 C C . ALA A 1 101 ? 5.180 1.465 -5.470 1.00 96.25 101 ALA A C 1
ATOM 710 O O . ALA A 1 101 ? 4.363 1.786 -4.607 1.00 96.25 101 ALA A O 1
ATOM 711 N N . GLY A 1 102 ? 6.415 1.056 -5.163 1.00 96.69 102 GLY A N 1
ATOM 712 C CA . GLY A 1 102 ? 6.943 0.967 -3.804 1.00 96.69 102 GLY A CA 1
ATOM 713 C C . GLY A 1 102 ? 6.989 2.316 -3.083 1.00 96.69 102 GLY A C 1
ATOM 714 O O . GLY A 1 102 ? 6.534 2.405 -1.946 1.00 96.69 102 GLY A O 1
ATOM 715 N N . ILE A 1 103 ? 7.467 3.379 -3.739 1.00 97.50 103 ILE A N 1
ATOM 716 C CA . ILE A 1 103 ? 7.502 4.741 -3.171 1.00 97.50 103 ILE A CA 1
ATOM 717 C C . ILE A 1 103 ? 6.089 5.218 -2.818 1.00 97.50 103 ILE A C 1
ATOM 719 O O . ILE A 1 103 ? 5.861 5.721 -1.715 1.00 97.50 103 ILE A O 1
ATOM 723 N N . LEU A 1 104 ? 5.131 5.032 -3.731 1.00 98.19 104 LEU A N 1
ATOM 724 C CA . LEU A 1 104 ? 3.741 5.426 -3.499 1.00 98.19 104 LEU A CA 1
ATOM 725 C C . LEU A 1 104 ? 3.114 4.619 -2.358 1.00 98.19 104 LEU A C 1
ATOM 727 O O . LEU A 1 104 ? 2.519 5.203 -1.451 1.00 98.19 104 LEU A O 1
ATOM 731 N N . ALA A 1 105 ? 3.297 3.295 -2.359 1.00 96.38 105 ALA A N 1
ATOM 732 C CA . ALA A 1 105 ? 2.785 2.415 -1.314 1.00 96.38 105 ALA A CA 1
ATOM 733 C C . ALA A 1 105 ? 3.386 2.741 0.063 1.00 96.38 105 ALA A C 1
ATOM 735 O O . ALA A 1 105 ? 2.663 2.753 1.062 1.00 96.38 105 ALA A O 1
ATOM 736 N N . LEU A 1 106 ? 4.685 3.050 0.127 1.00 97.25 106 LEU A N 1
ATOM 737 C CA . LEU A 1 106 ? 5.363 3.473 1.353 1.00 97.25 106 LEU A CA 1
ATOM 738 C C . LEU A 1 106 ? 4.800 4.792 1.871 1.00 97.25 106 LEU A C 1
ATOM 740 O O . LEU A 1 106 ? 4.411 4.857 3.035 1.00 97.25 106 LEU A O 1
ATOM 744 N N . GLY A 1 107 ? 4.708 5.815 1.018 1.00 97.81 107 GLY A N 1
ATOM 745 C CA . GLY A 1 107 ? 4.143 7.111 1.394 1.00 97.81 107 GLY A CA 1
ATOM 746 C C . GLY A 1 107 ? 2.719 6.966 1.930 1.00 97.81 107 GLY A C 1
ATOM 747 O O . GLY A 1 107 ? 2.413 7.424 3.032 1.00 97.81 107 GLY A O 1
ATOM 748 N N . GLN A 1 108 ? 1.870 6.242 1.199 1.00 98.00 108 GLN A N 1
ATOM 749 C CA . GLN A 1 108 ? 0.489 5.968 1.583 1.00 98.00 108 GLN A CA 1
ATOM 750 C C . GLN A 1 108 ? 0.378 5.242 2.929 1.00 98.00 108 GLN A C 1
ATOM 752 O O . GLN A 1 108 ? -0.423 5.637 3.778 1.00 98.00 108 GLN A O 1
ATOM 757 N N . THR A 1 109 ? 1.161 4.178 3.124 1.00 96.94 109 THR A N 1
ATOM 758 C CA . THR A 1 109 ? 1.086 3.318 4.315 1.00 96.94 109 THR A CA 1
ATOM 759 C C . THR A 1 109 ? 1.689 4.003 5.539 1.00 96.94 109 THR A C 1
ATOM 761 O O . THR A 1 109 ? 1.139 3.900 6.635 1.00 96.94 109 THR A O 1
ATOM 764 N N . ALA A 1 110 ? 2.783 4.748 5.367 1.00 97.88 110 ALA A N 1
ATOM 765 C CA . ALA A 1 110 ? 3.388 5.532 6.438 1.00 97.88 110 ALA A CA 1
ATOM 766 C C . ALA A 1 110 ? 2.454 6.662 6.887 1.00 97.88 110 ALA A C 1
ATOM 768 O O . ALA A 1 110 ? 2.170 6.783 8.079 1.00 97.88 110 ALA A O 1
ATOM 769 N N . GLY A 1 111 ? 1.910 7.433 5.938 1.00 98.12 111 GLY A N 1
ATOM 770 C CA . GLY A 1 111 ? 0.942 8.490 6.233 1.00 98.12 111 GLY A CA 1
ATOM 771 C C . GLY A 1 111 ? -0.296 7.942 6.940 1.00 98.12 111 GLY A C 1
ATOM 772 O O . GLY A 1 111 ? -0.704 8.470 7.975 1.00 98.12 111 GLY A O 1
ATOM 773 N N . TYR A 1 112 ? -0.838 6.830 6.436 1.00 98.50 112 TYR A N 1
ATOM 774 C CA . TYR A 1 112 ? -1.927 6.096 7.075 1.00 98.50 112 TYR A CA 1
ATOM 775 C C . TYR A 1 112 ? -1.610 5.740 8.535 1.00 98.50 112 TYR A C 1
ATOM 777 O O . TYR A 1 112 ? -2.392 6.051 9.430 1.00 98.50 112 TYR A O 1
ATOM 785 N N . GLY A 1 113 ? -0.464 5.096 8.783 1.00 97.69 113 GLY A N 1
ATOM 786 C CA . GLY A 1 113 ? -0.081 4.620 10.112 1.00 97.69 113 GLY A CA 1
ATOM 787 C C . GLY A 1 113 ? 0.107 5.755 11.117 1.00 97.69 113 GLY A C 1
ATOM 788 O O . GLY A 1 113 ? -0.362 5.652 12.251 1.00 97.69 113 GLY A O 1
ATOM 789 N N . ILE A 1 114 ? 0.726 6.859 10.689 1.00 97.94 114 ILE A N 1
ATOM 790 C CA . ILE A 1 114 ? 0.911 8.061 11.514 1.00 97.94 114 ILE A CA 1
ATOM 791 C C . ILE A 1 114 ? -0.445 8.667 11.882 1.00 97.94 114 ILE A C 1
ATOM 793 O O . ILE A 1 114 ? -0.709 8.913 13.059 1.00 97.94 114 ILE A O 1
ATOM 797 N N . ALA A 1 115 ? -1.318 8.877 10.894 1.00 97.88 115 ALA A N 1
ATOM 798 C CA . ALA A 1 115 ? -2.640 9.449 11.121 1.00 97.88 115 ALA A CA 1
ATOM 799 C C . ALA A 1 115 ? -3.490 8.544 12.027 1.00 97.88 115 ALA A C 1
ATOM 801 O O . ALA A 1 115 ? -4.090 9.007 12.996 1.00 97.88 115 ALA A O 1
ATOM 802 N N . TRP A 1 116 ? -3.484 7.238 11.776 1.00 97.75 116 TRP A N 1
ATOM 803 C CA . TRP A 1 116 ? -4.190 6.273 12.610 1.00 97.75 116 TRP A CA 1
ATOM 804 C C . TRP A 1 116 ? -3.713 6.316 14.069 1.00 97.75 116 TRP A C 1
ATOM 806 O O . TRP A 1 116 ? -4.536 6.404 14.979 1.00 97.75 116 TRP A O 1
ATOM 816 N N . ALA A 1 117 ? -2.397 6.329 14.309 1.00 97.12 117 ALA A N 1
ATOM 817 C CA . ALA A 1 117 ? -1.845 6.419 15.661 1.00 97.12 117 ALA A CA 1
ATOM 818 C C . ALA A 1 117 ? -2.235 7.738 16.348 1.00 97.12 117 ALA A C 1
ATOM 820 O O . ALA A 1 117 ? -2.640 7.745 17.512 1.00 97.12 117 ALA A O 1
ATOM 821 N N . PHE A 1 118 ? -2.163 8.849 15.616 1.00 97.12 118 PHE A N 1
ATOM 822 C CA . PHE A 1 118 ? -2.532 10.168 16.116 1.00 97.12 118 PHE A CA 1
ATOM 823 C C . PHE A 1 118 ? -4.015 10.268 16.498 1.00 97.12 118 PHE A C 1
ATOM 825 O O . PHE A 1 118 ? -4.335 10.844 17.537 1.00 97.12 118 PHE A O 1
ATOM 832 N N . TRP A 1 119 ? -4.916 9.660 15.718 1.00 97.00 119 TRP A N 1
ATOM 833 C CA . TRP A 1 119 ? -6.353 9.641 16.014 1.00 97.00 119 TRP A CA 1
ATOM 834 C C . TRP A 1 119 ? -6.651 9.058 17.399 1.00 97.00 119 TRP A C 1
ATOM 836 O O . TRP A 1 119 ? -7.448 9.632 18.147 1.00 97.00 119 TRP A O 1
ATOM 846 N N . TRP A 1 120 ? -5.972 7.959 17.749 1.00 95.62 120 TRP A N 1
ATOM 847 C CA . TRP A 1 120 ? -6.086 7.321 19.060 1.00 95.62 120 TRP A CA 1
ATOM 848 C C . TRP A 1 120 ? -5.445 8.153 20.162 1.00 95.62 120 TRP A C 1
ATOM 850 O O . TRP A 1 120 ? -6.031 8.276 21.230 1.00 95.62 120 TRP A O 1
ATOM 860 N N . LEU A 1 121 ? -4.271 8.747 19.921 1.00 95.94 121 LEU A N 1
ATOM 861 C CA . LEU A 1 121 ? -3.589 9.584 20.915 1.00 95.94 121 LEU A CA 1
ATOM 862 C C . LEU A 1 121 ? -4.417 10.805 21.335 1.00 95.94 121 LEU A C 1
ATOM 864 O O . LEU A 1 121 ? -4.360 11.192 22.494 1.00 95.94 121 LEU A O 1
ATOM 868 N N . GLN A 1 122 ? -5.206 11.383 20.427 1.00 94.38 122 GLN A N 1
ATOM 869 C CA . GLN A 1 122 ? -6.112 12.494 20.745 1.00 94.38 122 GLN A CA 1
ATOM 870 C C . GLN A 1 122 ? -7.332 12.101 21.588 1.00 94.38 122 GLN A C 1
ATOM 872 O O . GLN A 1 122 ? -8.013 12.977 22.111 1.00 94.38 122 GLN A O 1
ATOM 877 N N . ARG A 1 123 ? -7.666 10.809 21.632 1.00 86.88 123 ARG A N 1
ATOM 878 C CA . ARG A 1 123 ? -8.898 10.272 22.236 1.00 86.88 123 ARG A CA 1
ATOM 879 C C . ARG A 1 123 ? -8.603 9.342 23.415 1.00 86.88 123 ARG A C 1
ATOM 881 O O . ARG A 1 123 ? -9.456 8.541 23.793 1.00 86.88 123 ARG A O 1
ATOM 888 N N . ARG A 1 124 ? -7.387 9.445 23.954 1.00 63.66 124 ARG A N 1
ATOM 889 C CA . ARG A 1 124 ? -7.018 8.952 25.283 1.00 63.66 124 ARG A CA 1
ATOM 890 C C . ARG A 1 124 ? -7.303 10.033 26.311 1.00 63.66 124 ARG A C 1
ATOM 892 O O . ARG A 1 124 ? -7.712 9.648 27.422 1.00 63.66 124 ARG A O 1
#

Secondary structure (DSSP, 8-state):
-HHHHHHHHHHHHHHHHHTT-TTTHHHHHHHHHHHHHHHHHHHHHHHHHHS-HHHHHHHHHIIIIIIHHHHHHHHHHHHIIIII-GGG--S-HHHHHHHHHHHHHHHHHHHHHHHHHHHHHTT-

Foldseek 3Di:
DVLLVVLVVQLVVQLVVQCPPPPCNVVSSCVSVVVSVVSVVVVVVVVLVVDDPLLNVLQVQLQVQQQVVLLVVLVVVLVCCVPVPVVVPPDDPVVNVVVSVVSNVCSRVRRSVVSSVVSVVVVD

pLDDT: mean 94.06, std 5.21, range [63.66, 98.5]

Sequence (124 aa):
MAVCLIAGGIAGGVSAAFGETAGAGPLIVAGSVGLAMAAGLWVCAGWWRSLDEAAQEAHKWAWWWGSTFGLAIGSVALFTLAYATPGALTAEPKDLLLGGAGILALGQTAGYGIAWAFWWLQRR

Radius of gyration: 18.01 Å; chains: 1; bounding box: 38×36×51 Å